Protein AF-A0A2V1BWW6-F1 (afdb_monomer)

Secondary structure (DSSP, 8-state):
--GGGSHHHHHHHHHHHHHHHHHHHHHHHTT--GGGG-TTSSS-------

Mean predicted aligned error: 9.79 Å

Solvent-accessible surface area (backbone atoms only — not comparable to full-atom values): 3227 Å² total; per-residue (Å²): 133,66,79,62,77,35,74,66,39,48,50,56,59,48,48,56,56,55,50,49,52,50,53,38,49,53,32,45,76,71,73,46,67,48,81,79,66,52,74,94,52,72,86,77,80,68,90,74,94,126

pLDDT: mean 75.32, std 17.66, range [34.75, 95.19]

Radius of gyration: 14.77 Å; Cα contacts (8 Å, |Δi|>4): 17; chains: 1; bounding box: 24×26×41 Å

Foldseek 3Di:
DDPCPDPVNVVVVVVLVVVLVVQLVVCVVVVHHSVVVCRPPPPPPDDDDD

Sequence (50 aa):
FGKDSTKGGIEFQFRTIKQDAKRQKACADAGGDPQTLGIGSGPVKGGGSG

Structure (mmCIF, N/CA/C/O backbone):
data_AF-A0A2V1BWW6-F1
#
_entry.id   AF-A0A2V1BWW6-F1
#
loop_
_atom_site.group_PDB
_atom_site.id
_atom_site.type_symbol
_atom_site.label_atom_id
_atom_site.label_alt_id
_atom_site.label_comp_id
_atom_site.label_asym_id
_atom_site.label_entity_id
_atom_site.label_seq_id
_atom_site.pdbx_PDB_ins_code
_atom_site.Cartn_x
_atom_site.Cartn_y
_atom_site.Cartn_z
_atom_site.occupancy
_atom_site.B_iso_or_equiv
_atom_site.auth_seq_id
_atom_site.auth_comp_id
_atom_site.auth_asym_id
_atom_site.auth_atom_id
_atom_site.pdbx_PDB_model_num
ATOM 1 N N . PHE A 1 1 ? -18.676 14.004 21.404 1.00 50.78 1 PHE A N 1
ATOM 2 C CA . PHE A 1 1 ? -17.538 13.102 21.130 1.00 50.78 1 PHE A CA 1
ATOM 3 C C . PHE A 1 1 ? -17.822 12.324 19.850 1.00 50.78 1 PHE A C 1
ATOM 5 O O . PHE A 1 1 ? -18.966 11.946 19.635 1.00 50.78 1 PHE A O 1
ATOM 12 N N . GLY A 1 2 ? -16.836 12.248 18.952 1.00 53.44 2 GLY A N 1
ATOM 13 C CA . GLY A 1 2 ? -17.004 12.032 17.508 1.00 53.44 2 GLY A CA 1
ATOM 14 C C . GLY A 1 2 ? -17.680 10.722 17.097 1.00 53.44 2 GLY A C 1
ATOM 15 O O . GLY A 1 2 ? -17.265 9.640 17.502 1.00 53.44 2 GLY A O 1
ATOM 16 N N . LYS A 1 3 ? -18.679 10.835 16.213 1.00 56.47 3 LYS A N 1
ATOM 17 C CA . LYS A 1 3 ? -19.360 9.712 15.540 1.00 56.47 3 LYS A CA 1
ATOM 18 C C . LYS A 1 3 ? -18.385 8.773 14.801 1.00 56.47 3 LYS A C 1
ATOM 20 O O . LYS A 1 3 ? -18.659 7.584 14.650 1.00 56.47 3 LYS A O 1
ATOM 25 N N . ASP A 1 4 ? -17.229 9.305 14.404 1.00 58.09 4 ASP A N 1
ATOM 26 C CA . ASP A 1 4 ? -16.197 8.624 13.616 1.00 58.09 4 ASP A CA 1
ATOM 27 C C . ASP A 1 4 ? -15.240 7.770 14.472 1.00 58.09 4 ASP A C 1
ATOM 29 O O . ASP A 1 4 ? -14.515 6.934 13.941 1.00 58.09 4 ASP A O 1
ATOM 33 N N . SER A 1 5 ? -15.273 7.919 15.803 1.00 61.16 5 SER A N 1
ATOM 34 C CA . SER A 1 5 ? -14.499 7.108 16.762 1.00 61.16 5 SER A CA 1
ATOM 35 C C . SER A 1 5 ? -15.295 5.922 17.319 1.00 61.16 5 SER A C 1
ATOM 37 O O . SER A 1 5 ? -14.911 5.312 18.316 1.00 61.16 5 SER A O 1
ATOM 39 N N . THR A 1 6 ? -16.429 5.593 16.700 1.00 75.38 6 THR A N 1
ATOM 40 C CA . THR A 1 6 ? -17.169 4.365 16.996 1.00 75.38 6 THR A CA 1
ATOM 41 C C . THR A 1 6 ? -16.458 3.169 16.364 1.00 75.38 6 THR A C 1
ATOM 43 O O . THR A 1 6 ? -15.805 3.299 15.328 1.00 75.38 6 THR A O 1
ATOM 46 N N . LYS A 1 7 ? -16.623 1.970 16.941 1.00 72.69 7 LYS A N 1
ATOM 47 C CA . LYS A 1 7 ? -16.093 0.721 16.360 1.00 72.69 7 LYS A CA 1
ATOM 48 C C . LYS A 1 7 ? -16.444 0.591 14.867 1.00 72.69 7 LYS A C 1
ATOM 50 O O . LYS A 1 7 ? -15.603 0.186 14.075 1.00 72.69 7 LYS A O 1
ATOM 55 N N . GLY A 1 8 ? -17.660 0.989 14.481 1.00 76.75 8 GLY A N 1
ATOM 56 C CA . GLY A 1 8 ? -18.110 0.992 13.087 1.00 76.75 8 GLY A CA 1
ATOM 57 C C . GLY A 1 8 ? -17.376 1.999 12.194 1.00 76.75 8 GLY A C 1
ATOM 58 O O . GLY A 1 8 ? -16.991 1.641 11.085 1.00 76.75 8 GLY A O 1
ATOM 59 N N . GLY A 1 9 ? -17.133 3.222 12.678 1.00 76.00 9 GLY A N 1
ATOM 60 C CA . GLY A 1 9 ? -16.366 4.237 11.946 1.00 76.00 9 GLY A CA 1
ATOM 61 C C . GLY A 1 9 ? -14.914 3.817 11.710 1.00 76.00 9 GLY A C 1
ATOM 62 O O . GLY A 1 9 ? -14.407 3.933 10.598 1.00 76.00 9 GLY A O 1
ATOM 63 N N . ILE A 1 10 ? -14.278 3.224 12.720 1.00 80.00 10 ILE A N 1
ATOM 64 C CA . ILE A 1 10 ? -12.904 2.716 12.624 1.00 80.00 10 ILE A CA 1
ATOM 65 C C . ILE A 1 10 ? -12.821 1.534 11.641 1.00 80.00 10 ILE A C 1
ATOM 67 O O . ILE A 1 10 ? -11.967 1.524 10.755 1.00 80.00 10 ILE A O 1
ATOM 71 N N . GLU A 1 11 ? -13.736 0.564 11.728 1.00 82.25 11 GLU A N 1
ATOM 72 C CA . GLU A 1 11 ? -13.799 -0.559 10.777 1.00 82.25 11 GLU A CA 1
ATOM 73 C C . GLU A 1 11 ? -14.041 -0.099 9.333 1.00 82.25 11 GLU A C 1
ATOM 75 O O . GLU A 1 11 ? -13.480 -0.671 8.395 1.00 82.25 11 GLU A O 1
ATOM 80 N N . PHE A 1 12 ? -14.848 0.948 9.137 1.00 81.50 12 PHE A N 1
ATOM 81 C CA . PHE A 1 12 ? -15.083 1.524 7.816 1.00 81.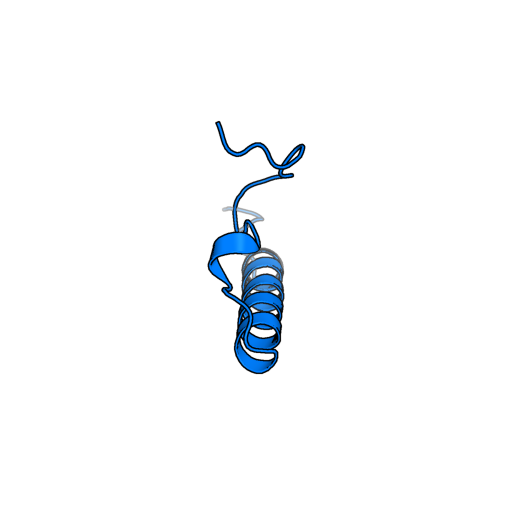50 12 PHE A CA 1
ATOM 82 C C . PHE A 1 12 ? -13.794 2.088 7.205 1.00 81.50 12 PHE A C 1
ATOM 84 O O . PHE A 1 12 ? -13.496 1.784 6.050 1.00 81.50 12 PHE A O 1
ATOM 91 N N . GLN A 1 13 ? -12.980 2.805 7.987 1.00 81.38 13 GLN A N 1
ATOM 92 C CA . GLN A 1 13 ? -11.689 3.317 7.512 1.00 81.38 13 GLN A CA 1
ATOM 93 C C . GLN A 1 13 ? -10.716 2.187 7.149 1.00 81.38 13 GLN A C 1
ATOM 95 O O . GLN A 1 13 ? -10.066 2.220 6.102 1.00 81.38 13 GLN A O 1
ATOM 100 N N . PHE A 1 14 ? -10.650 1.132 7.967 1.00 86.44 14 PHE A N 1
ATOM 101 C CA . PHE A 1 14 ? -9.763 0.000 7.693 1.00 86.44 14 PHE A CA 1
ATOM 102 C C . PHE A 1 14 ? -10.241 -0.901 6.549 1.00 86.44 14 PHE A C 1
ATOM 104 O O . PHE A 1 14 ? -9.425 -1.629 5.980 1.00 86.44 14 PHE A O 1
ATOM 111 N N . ARG A 1 15 ? -11.528 -0.882 6.175 1.00 87.69 15 ARG A N 1
ATOM 112 C CA . ARG A 1 15 ? -12.035 -1.676 5.041 1.00 87.69 15 ARG A CA 1
ATOM 113 C C . ARG A 1 15 ? -11.348 -1.307 3.733 1.00 87.69 15 ARG A C 1
ATOM 115 O O . ARG A 1 15 ? -10.939 -2.218 3.016 1.00 87.69 15 ARG A O 1
ATOM 122 N N . THR A 1 16 ? -11.200 -0.017 3.445 1.00 84.62 16 THR A N 1
ATOM 123 C CA . THR A 1 16 ? -10.554 0.461 2.213 1.00 84.6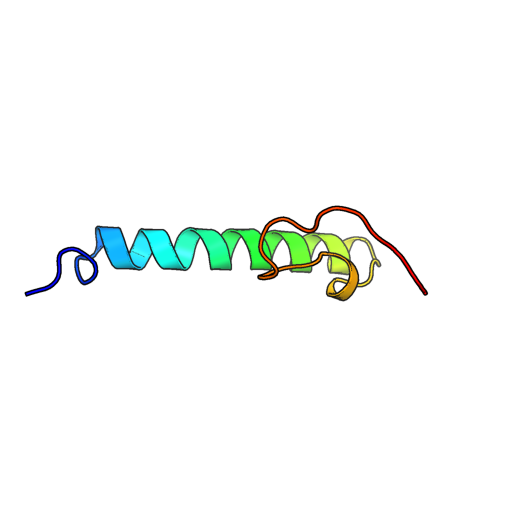2 16 THR A CA 1
ATOM 124 C C . THR A 1 16 ? -9.094 0.018 2.166 1.00 84.62 16 THR A C 1
ATOM 126 O O . THR A 1 16 ? -8.682 -0.638 1.214 1.00 84.62 16 THR A O 1
ATOM 129 N N . ILE A 1 17 ? -8.357 0.216 3.264 1.00 87.25 17 ILE A N 1
ATOM 130 C CA . ILE A 1 17 ? -6.952 -0.205 3.397 1.00 87.25 17 ILE A CA 1
ATOM 131 C C . ILE A 1 17 ? -6.804 -1.720 3.183 1.00 87.25 17 ILE A C 1
ATOM 133 O O . ILE A 1 17 ? -5.922 -2.173 2.455 1.00 87.25 17 ILE A O 1
ATOM 137 N N . LYS A 1 18 ? -7.694 -2.529 3.776 1.00 89.94 18 LYS A N 1
ATOM 138 C CA . LYS A 1 18 ? -7.691 -3.991 3.602 1.00 89.94 18 LYS A CA 1
ATOM 139 C C . LYS A 1 18 ? -7.967 -4.403 2.151 1.00 89.94 18 LYS A C 1
ATOM 141 O O . LYS A 1 18 ? -7.424 -5.411 1.701 1.00 89.94 18 LYS A O 1
ATOM 146 N N . GLN A 1 19 ? -8.830 -3.689 1.426 1.00 89.12 19 GLN A N 1
ATOM 147 C CA . GLN A 1 19 ? -9.099 -3.986 0.015 1.00 89.12 19 GLN A CA 1
ATOM 148 C C . GLN A 1 19 ? -7.922 -3.613 -0.882 1.00 89.12 19 GLN A C 1
ATOM 150 O O . GLN A 1 19 ? -7.546 -4.398 -1.752 1.00 89.12 19 GLN A O 1
ATOM 155 N N . ASP A 1 20 ? -7.309 -2.469 -0.626 1.00 89.25 20 ASP A N 1
ATOM 156 C CA . ASP A 1 20 ? -6.138 -2.010 -1.356 1.00 89.25 20 ASP A CA 1
ATOM 157 C C . ASP A 1 20 ? -4.941 -2.947 -1.156 1.00 89.25 20 ASP A C 1
ATOM 159 O O . ASP A 1 20 ? -4.323 -3.379 -2.130 1.00 89.25 20 ASP A O 1
ATOM 163 N N . ALA A 1 21 ? -4.698 -3.392 0.080 1.00 90.19 21 ALA A N 1
ATOM 164 C CA . ALA A 1 21 ? -3.670 -4.388 0.382 1.00 90.19 21 ALA A CA 1
ATOM 165 C C . ALA A 1 21 ? -3.896 -5.714 -0.371 1.00 90.19 21 ALA A C 1
ATOM 167 O O . ALA A 1 21 ? -2.949 -6.325 -0.868 1.00 90.19 21 ALA A O 1
ATOM 168 N N . LYS A 1 22 ? -5.154 -6.160 -0.512 1.00 91.88 22 LYS A N 1
ATOM 169 C CA . LYS A 1 22 ? -5.482 -7.360 -1.303 1.00 91.88 22 LYS A CA 1
ATOM 170 C C . LYS A 1 22 ? -5.151 -7.181 -2.784 1.00 91.88 22 LYS A C 1
ATOM 172 O O . LYS A 1 22 ? -4.660 -8.120 -3.4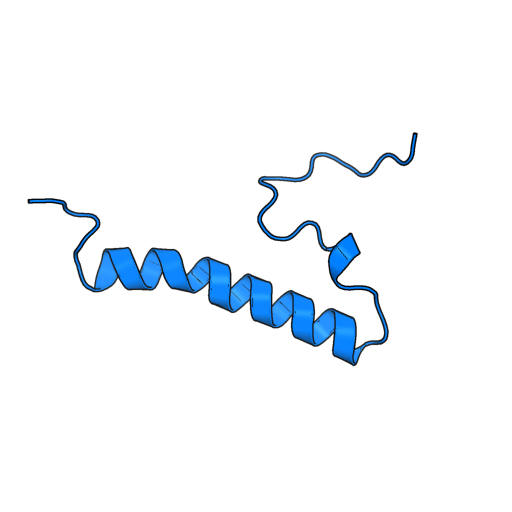02 1.00 91.88 22 LYS A O 1
ATOM 177 N N . ARG A 1 23 ? -5.407 -5.998 -3.347 1.00 90.25 23 ARG A N 1
ATOM 178 C CA . ARG A 1 23 ? -5.097 -5.685 -4.752 1.00 90.25 23 ARG A CA 1
ATOM 179 C C . ARG A 1 23 ? -3.595 -5.641 -5.003 1.00 90.25 23 ARG A C 1
ATOM 181 O O . ARG A 1 23 ? -3.138 -6.224 -5.980 1.00 90.25 23 ARG A O 1
ATOM 188 N N . GLN A 1 24 ? -2.840 -5.020 -4.099 1.00 91.88 24 GLN A N 1
ATOM 189 C CA . GLN A 1 24 ? -1.376 -5.007 -4.160 1.00 91.88 24 GLN A CA 1
ATOM 190 C C . GLN A 1 24 ? -0.808 -6.421 -4.115 1.00 91.88 24 GLN A C 1
ATOM 192 O O . GLN A 1 24 ? -0.005 -6.781 -4.971 1.00 91.88 24 GLN A O 1
ATOM 197 N N . LYS A 1 25 ? -1.285 -7.239 -3.169 1.00 93.94 25 LYS A N 1
ATOM 198 C CA . LYS A 1 25 ? -0.864 -8.634 -3.054 1.00 93.94 25 LYS A CA 1
ATOM 199 C C . LYS A 1 25 ? -1.166 -9.426 -4.329 1.00 93.94 25 LYS A C 1
ATOM 201 O O . LYS A 1 25 ? -0.276 -10.076 -4.852 1.00 93.94 25 LYS A O 1
ATOM 206 N N . ALA A 1 26 ? -2.383 -9.322 -4.863 1.00 92.56 26 ALA A N 1
ATOM 207 C CA . ALA A 1 26 ? 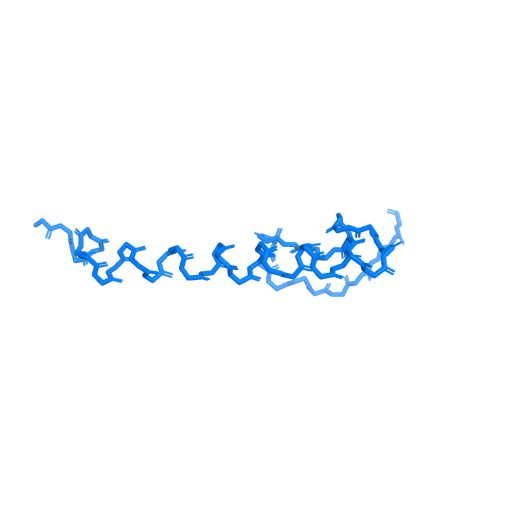-2.762 -10.032 -6.083 1.00 92.56 26 ALA A CA 1
ATOM 208 C C . ALA A 1 26 ? -1.933 -9.605 -7.309 1.00 92.56 26 ALA A C 1
ATOM 210 O O . ALA A 1 26 ? -1.601 -10.441 -8.143 1.00 92.56 26 ALA A O 1
ATOM 211 N N . CYS A 1 27 ? -1.588 -8.319 -7.420 1.00 92.00 27 CYS A N 1
ATOM 212 C CA . CYS A 1 27 ? -0.723 -7.820 -8.488 1.00 92.00 27 CYS A CA 1
ATOM 213 C C . CYS A 1 27 ? 0.700 -8.376 -8.372 1.00 92.00 27 CYS A C 1
ATOM 215 O O . CYS A 1 27 ? 1.228 -8.875 -9.362 1.00 92.00 27 CYS A O 1
ATOM 217 N N . ALA A 1 28 ? 1.270 -8.368 -7.163 1.00 92.50 28 ALA A N 1
ATOM 218 C CA . ALA A 1 28 ? 2.584 -8.947 -6.903 1.00 92.50 28 ALA A CA 1
ATOM 219 C C . ALA A 1 28 ? 2.608 -10.462 -7.174 1.00 92.50 28 ALA A C 1
ATOM 221 O O . ALA A 1 28 ? 3.512 -10.948 -7.848 1.00 92.50 28 ALA A O 1
ATOM 222 N N . ASP A 1 29 ? 1.588 -11.197 -6.719 1.00 95.19 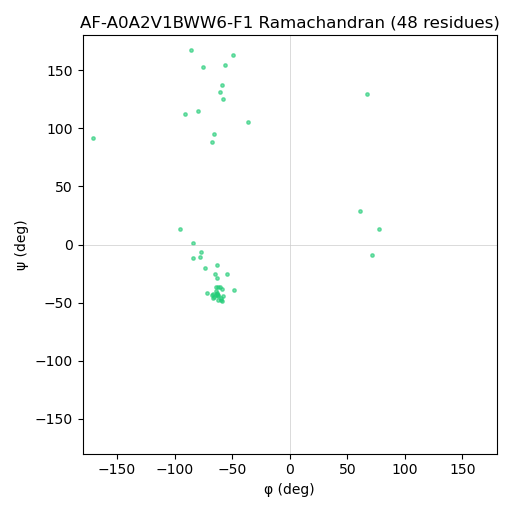29 ASP A N 1
ATOM 223 C CA . ASP A 1 29 ? 1.459 -12.645 -6.937 1.00 95.19 29 ASP A CA 1
ATOM 224 C C . ASP A 1 29 ? 1.331 -12.990 -8.438 1.00 95.19 29 ASP A C 1
ATOM 226 O O . ASP A 1 29 ? 1.759 -14.058 -8.872 1.00 95.19 29 ASP A O 1
ATOM 230 N N . ALA A 1 30 ? 0.783 -12.077 -9.247 1.00 93.75 30 ALA A N 1
ATOM 231 C CA . ALA A 1 30 ? 0.702 -12.197 -10.704 1.00 93.75 30 ALA A CA 1
ATOM 232 C C . ALA A 1 30 ? 1.982 -11.743 -11.442 1.00 93.75 30 ALA A C 1
ATOM 234 O O . ALA A 1 30 ? 2.011 -11.762 -12.672 1.00 93.75 30 ALA A O 1
ATOM 235 N N . GLY A 1 31 ? 3.026 -11.320 -10.719 1.00 92.44 31 GLY A N 1
ATOM 236 C CA . GLY A 1 31 ? 4.283 -10.822 -11.288 1.00 92.44 31 GLY A CA 1
ATOM 237 C C . GLY A 1 31 ? 4.220 -9.387 -11.824 1.00 92.44 31 GLY A C 1
ATOM 238 O O . GLY A 1 31 ? 5.119 -8.971 -12.552 1.00 92.44 31 GLY A O 1
ATOM 239 N N . GLY A 1 32 ? 3.165 -8.636 -11.497 1.00 90.88 32 GLY A N 1
ATOM 240 C CA . GLY A 1 32 ? 3.041 -7.215 -11.822 1.00 90.88 32 GLY A CA 1
ATOM 241 C C . GLY A 1 32 ? 3.691 -6.310 -10.773 1.00 90.88 32 GLY A C 1
ATOM 242 O O . GLY A 1 32 ? 4.005 -6.749 -9.667 1.00 90.88 32 GLY A O 1
ATOM 243 N N . ASP A 1 33 ? 3.860 -5.031 -11.112 1.00 89.12 33 ASP A N 1
ATOM 244 C CA . ASP A 1 33 ? 4.339 -4.002 -10.185 1.00 89.12 33 ASP A CA 1
ATOM 245 C C . ASP A 1 33 ? 3.154 -3.325 -9.463 1.00 89.12 33 ASP A C 1
ATOM 247 O O . ASP A 1 33 ? 2.390 -2.582 -10.087 1.00 89.12 33 ASP A O 1
ATOM 251 N N . PRO A 1 34 ? 2.982 -3.517 -8.141 1.00 86.44 34 PRO A N 1
ATOM 252 C CA . PRO A 1 34 ? 1.884 -2.915 -7.391 1.00 86.44 34 PRO A CA 1
ATOM 253 C C . PRO A 1 34 ? 1.903 -1.380 -7.363 1.00 86.44 34 PRO A C 1
ATOM 255 O O . PRO A 1 34 ? 0.873 -0.780 -7.040 1.00 86.44 34 PRO A O 1
ATOM 258 N N . GLN A 1 35 ? 3.029 -0.726 -7.683 1.00 85.94 35 GLN A N 1
ATOM 259 C CA . GLN A 1 35 ? 3.115 0.738 -7.756 1.00 85.94 35 GLN A CA 1
ATOM 260 C C . GLN A 1 35 ? 2.240 1.312 -8.876 1.00 85.94 35 GLN A C 1
ATOM 262 O O . GLN A 1 35 ? 1.740 2.432 -8.756 1.00 85.94 35 GLN A O 1
ATOM 267 N N . THR A 1 36 ? 1.955 0.530 -9.923 1.00 85.12 36 THR A N 1
ATOM 268 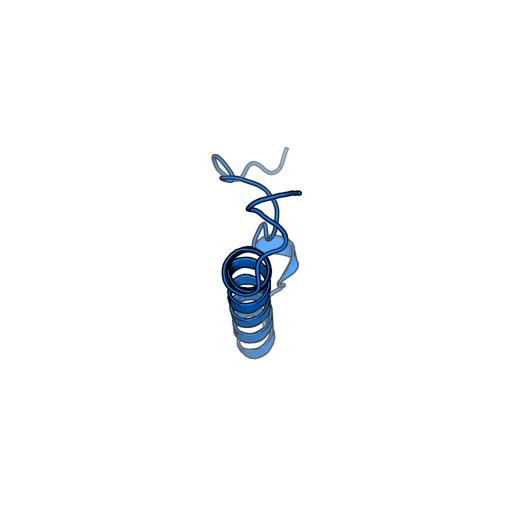C CA . THR A 1 36 ? 1.101 0.966 -11.037 1.00 85.12 36 THR A CA 1
ATOM 269 C C . THR A 1 36 ? -0.392 0.941 -10.697 1.00 85.12 36 THR A C 1
ATOM 271 O O . THR A 1 36 ? -1.210 1.387 -11.499 1.00 85.12 36 THR A O 1
ATOM 274 N N . LEU A 1 37 ? -0.784 0.415 -9.529 1.00 81.62 37 LEU A N 1
ATOM 275 C CA . LEU A 1 37 ? -2.191 0.255 -9.140 1.00 81.62 37 LEU A CA 1
ATOM 276 C C . LEU A 1 37 ? -2.864 1.551 -8.664 1.00 81.62 37 LEU A C 1
ATOM 278 O O . LEU A 1 37 ? -4.080 1.555 -8.474 1.00 81.62 37 LEU A O 1
ATOM 282 N N . GLY A 1 38 ? -2.109 2.632 -8.432 1.00 79.25 38 GLY A N 1
ATOM 283 C CA . GLY A 1 38 ? -2.672 3.921 -8.006 1.00 79.25 38 GLY A CA 1
ATOM 284 C C . GLY A 1 38 ? -3.410 3.869 -6.659 1.00 79.25 38 GLY A C 1
ATOM 285 O O . GLY A 1 38 ? -4.356 4.621 -6.437 1.00 79.25 38 GLY A O 1
ATOM 286 N N . ILE A 1 39 ? -3.009 2.964 -5.763 1.00 81.56 39 ILE A N 1
ATOM 287 C CA . ILE A 1 39 ? -3.616 2.788 -4.436 1.00 81.56 39 ILE A CA 1
ATOM 288 C C . ILE A 1 39 ? -3.526 4.075 -3.609 1.00 81.56 39 ILE A C 1
ATOM 290 O O . ILE A 1 39 ? -2.491 4.737 -3.593 1.00 81.56 39 ILE A O 1
ATOM 294 N N . GLY A 1 40 ? -4.607 4.432 -2.908 1.00 69.62 40 GLY A N 1
ATOM 295 C CA . GLY A 1 40 ? -4.664 5.630 -2.060 1.00 69.62 40 GLY A CA 1
ATOM 296 C C . GLY A 1 40 ? -4.695 6.961 -2.822 1.00 69.62 40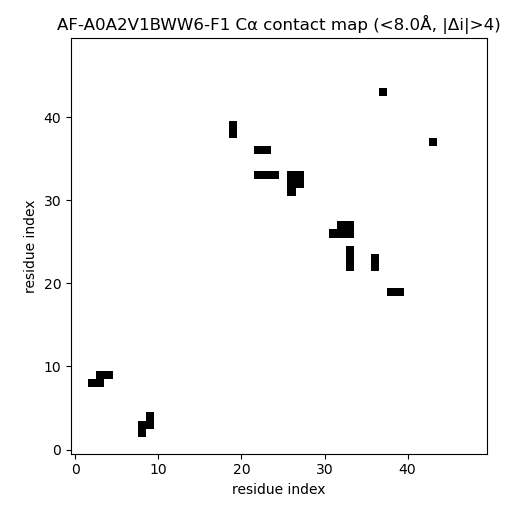 GLY A C 1
ATOM 297 O O . GLY A 1 40 ? -4.979 7.998 -2.226 1.00 69.62 40 GLY A O 1
ATOM 298 N N . SER A 1 41 ? -4.481 6.944 -4.138 1.00 65.00 41 SER A N 1
ATOM 299 C CA . SER A 1 41 ? -4.785 8.074 -5.006 1.00 65.00 41 SER A CA 1
ATOM 300 C C . SER A 1 41 ? -6.288 8.026 -5.274 1.00 65.00 41 SER A C 1
ATOM 302 O O . SER A 1 41 ? -6.785 7.060 -5.851 1.00 65.00 41 SER A O 1
ATOM 304 N N . GLY A 1 42 ? -7.047 9.027 -4.814 1.00 60.00 42 GLY A N 1
ATOM 305 C CA . GLY A 1 42 ? -8.448 9.199 -5.225 1.00 60.00 42 GLY A CA 1
ATOM 306 C C . GLY A 1 42 ? -8.589 9.125 -6.755 1.00 60.00 42 GLY A C 1
ATOM 307 O O . GLY A 1 42 ? -7.576 9.236 -7.443 1.00 60.00 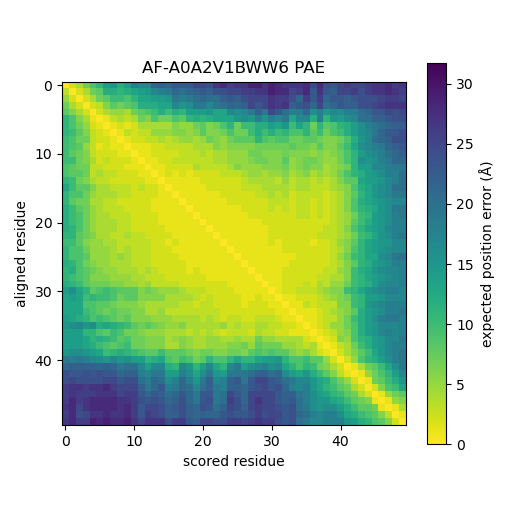42 GLY A O 1
ATOM 308 N N . PRO A 1 43 ? -9.812 8.916 -7.291 1.00 48.12 43 PRO A N 1
ATOM 309 C CA . PRO A 1 43 ? -10.055 8.400 -8.641 1.00 48.12 43 PRO A CA 1
ATOM 310 C C . PRO A 1 43 ? -9.023 8.907 -9.644 1.00 48.12 43 PRO A C 1
ATOM 312 O O . PRO A 1 43 ? -9.044 10.074 -10.037 1.00 48.12 43 PRO A O 1
ATOM 315 N N . VAL A 1 44 ? -8.102 8.018 -10.018 1.00 51.28 44 VAL A N 1
ATOM 316 C CA . VAL A 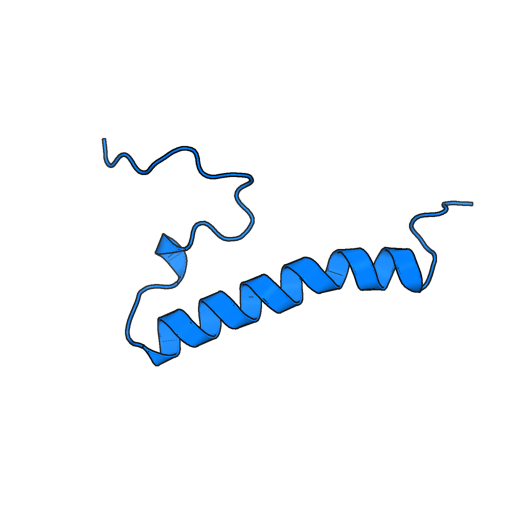1 44 ? -7.102 8.295 -11.041 1.00 51.28 44 VAL A CA 1
ATOM 317 C C . VAL A 1 44 ? -7.851 8.474 -12.356 1.00 51.28 44 VAL A C 1
ATOM 319 O O . VAL A 1 44 ? -8.235 7.520 -13.032 1.00 51.28 44 VAL A O 1
ATOM 322 N N . LYS A 1 45 ? -8.143 9.729 -12.700 1.00 45.44 45 LYS A N 1
ATOM 323 C CA . LYS A 1 45 ? -8.598 10.096 -14.036 1.00 45.44 45 LYS A CA 1
ATOM 324 C C . LYS A 1 45 ? -7.420 9.869 -14.978 1.00 45.44 45 LYS A C 1
ATOM 326 O O . LYS A 1 45 ? -6.673 10.800 -15.225 1.00 45.44 45 LYS A O 1
ATOM 331 N N . GLY A 1 46 ? -7.324 8.646 -15.496 1.00 44.84 46 GLY A N 1
ATOM 332 C CA . GLY A 1 46 ? -6.569 8.288 -16.694 1.00 44.84 46 GLY A CA 1
ATOM 333 C C . GLY A 1 46 ? -5.051 8.410 -16.571 1.00 44.84 46 GLY A C 1
ATOM 334 O O . GLY A 1 46 ? -4.513 9.437 -16.181 1.00 44.84 46 GLY A O 1
ATOM 335 N N . GLY A 1 47 ? -4.353 7.345 -16.955 1.00 51.19 47 GLY A N 1
ATOM 336 C CA . GLY A 1 47 ? -2.908 7.377 -17.122 1.00 51.19 47 GLY A CA 1
ATOM 337 C C . GLY A 1 47 ? -2.443 8.460 -18.096 1.00 51.19 47 GLY A C 1
ATOM 338 O O . GLY A 1 47 ? -3.156 8.867 -19.012 1.00 51.19 47 GLY A O 1
ATOM 339 N N . GLY A 1 48 ? -1.203 8.878 -17.895 1.00 38.19 48 GLY A N 1
ATOM 340 C CA . GLY A 1 48 ? -0.470 9.729 -18.811 1.00 38.19 48 GLY A CA 1
ATOM 341 C C . GLY A 1 48 ? 0.971 9.808 -18.349 1.00 38.19 48 GLY A C 1
ATOM 342 O O . GLY A 1 48 ? 1.303 10.630 -17.506 1.00 38.19 48 GLY A O 1
ATOM 343 N N . SER A 1 49 ? 1.806 8.913 -18.869 1.00 40.78 49 SER A N 1
ATOM 344 C CA . SER A 1 49 ? 3.239 9.163 -18.972 1.00 40.78 49 SER A CA 1
ATOM 345 C C . SER A 1 49 ? 3.431 10.435 -19.803 1.00 40.78 49 SER A C 1
ATOM 347 O O . SER A 1 49 ? 2.900 10.520 -20.912 1.00 40.78 49 SER A O 1
ATOM 349 N N . GLY A 1 50 ? 4.155 11.406 -19.255 1.00 34.75 50 GLY A N 1
ATOM 350 C CA . GLY A 1 50 ? 4.548 12.661 -19.889 1.00 34.75 50 GLY A CA 1
ATOM 351 C C . GLY A 1 50 ? 5.570 13.359 -19.016 1.00 34.75 50 GLY A C 1
ATOM 352 O O . GLY A 1 50 ? 5.238 13.575 -17.831 1.00 34.75 50 GLY A O 1
#